Protein AF-A0A9Q4INC5-F1 (afdb_monomer_lite)

Structure (mmCIF, N/CA/C/O backbone):
data_AF-A0A9Q4INC5-F1
#
_entry.id   AF-A0A9Q4INC5-F1
#
loop_
_atom_site.group_PDB
_atom_site.id
_atom_site.type_symbol
_atom_site.label_atom_id
_atom_site.label_alt_id
_atom_site.label_comp_id
_atom_site.label_asym_id
_atom_site.label_entity_id
_atom_site.label_seq_id
_atom_site.pdbx_PDB_ins_code
_atom_site.Cartn_x
_atom_site.Cartn_y
_atom_site.Cartn_z
_atom_site.occupancy
_atom_site.B_iso_or_equiv
_atom_site.auth_seq_id
_atom_site.auth_comp_id
_atom_site.auth_asym_id
_atom_site.auth_atom_id
_atom_site.pdbx_PDB_model_num
ATOM 1 N N . MET A 1 1 ? 12.471 4.469 -15.925 1.00 77.88 1 MET A N 1
ATOM 2 C CA . MET A 1 1 ? 11.548 3.811 -14.963 1.00 77.88 1 MET A CA 1
ATOM 3 C C . MET A 1 1 ? 10.409 3.056 -15.639 1.00 77.88 1 MET A C 1
ATOM 5 O O . MET A 1 1 ? 10.173 1.919 -15.256 1.00 77.88 1 MET A O 1
ATOM 9 N N . LYS A 1 2 ? 9.726 3.630 -16.643 1.00 86.06 2 LYS A N 1
ATOM 10 C CA . LYS A 1 2 ? 8.603 2.966 -17.337 1.00 86.06 2 LYS A CA 1
ATOM 11 C C . LYS A 1 2 ? 8.993 1.637 -18.004 1.00 86.06 2 LYS A C 1
ATOM 13 O O . LYS A 1 2 ? 8.302 0.646 -17.823 1.00 86.06 2 LYS A O 1
ATOM 18 N N . GLU A 1 3 ? 10.130 1.604 -18.694 1.00 92.12 3 GLU A N 1
ATOM 19 C CA . GLU A 1 3 ? 10.632 0.402 -19.380 1.00 92.12 3 GLU A CA 1
ATOM 20 C C . GLU A 1 3 ? 10.915 -0.760 -18.422 1.00 92.12 3 GLU A C 1
ATOM 22 O O . GLU A 1 3 ? 10.511 -1.886 -18.691 1.00 92.12 3 GLU A O 1
ATOM 27 N N . TYR A 1 4 ? 11.525 -0.481 -17.265 1.00 93.19 4 TYR A N 1
ATOM 28 C CA . TYR A 1 4 ? 11.768 -1.497 -16.239 1.00 93.19 4 TYR A CA 1
ATOM 29 C C . TYR A 1 4 ? 10.459 -2.113 -15.733 1.00 93.19 4 TYR A C 1
ATOM 31 O O . TYR A 1 4 ? 10.339 -3.331 -15.662 1.00 93.19 4 TYR A O 1
ATOM 39 N N . GLN A 1 5 ? 9.457 -1.281 -15.434 1.00 91.88 5 GLN A N 1
ATOM 40 C CA . GLN A 1 5 ? 8.144 -1.757 -14.987 1.00 91.88 5 GLN A CA 1
ATOM 41 C C . GLN A 1 5 ? 7.445 -2.603 -16.063 1.00 91.88 5 GLN A C 1
ATOM 43 O O . GLN A 1 5 ? 6.816 -3.604 -15.733 1.00 91.88 5 GLN A O 1
ATOM 48 N N . ASN A 1 6 ? 7.582 -2.233 -17.343 1.00 93.44 6 ASN A N 1
ATOM 49 C CA . ASN A 1 6 ? 7.026 -3.000 -18.460 1.00 93.44 6 ASN A CA 1
ATOM 50 C C . ASN A 1 6 ? 7.707 -4.372 -18.593 1.00 93.44 6 ASN A C 1
ATOM 52 O O . ASN A 1 6 ? 7.030 -5.394 -18.546 1.00 93.44 6 ASN A O 1
ATOM 56 N N . SER A 1 7 ? 9.041 -4.402 -18.671 1.00 95.44 7 SER A N 1
ATOM 57 C CA . SER A 1 7 ? 9.801 -5.649 -18.833 1.00 95.44 7 SER A CA 1
ATOM 58 C C . SER A 1 7 ? 9.668 -6.580 -17.624 1.00 95.44 7 SER A C 1
ATOM 60 O O . SER A 1 7 ? 9.603 -7.802 -17.768 1.00 95.44 7 SER A O 1
ATOM 62 N N . TYR A 1 8 ? 9.597 -6.023 -16.414 1.00 94.62 8 TYR A N 1
ATOM 63 C CA . TYR A 1 8 ? 9.359 -6.817 -15.214 1.00 94.62 8 TYR A CA 1
ATOM 64 C C . TYR A 1 8 ? 7.960 -7.445 -15.235 1.00 94.62 8 TYR A C 1
ATOM 66 O O . TYR A 1 8 ? 7.822 -8.636 -14.963 1.00 94.62 8 TYR A O 1
ATOM 74 N N . ALA A 1 9 ? 6.928 -6.688 -15.622 1.00 95.25 9 ALA A N 1
ATOM 75 C CA . ALA A 1 9 ? 5.572 -7.219 -15.744 1.00 95.25 9 ALA A CA 1
ATOM 76 C C . ALA A 1 9 ? 5.472 -8.346 -16.788 1.00 95.25 9 ALA A C 1
ATOM 78 O O . ALA A 1 9 ? 4.840 -9.364 -16.513 1.00 95.25 9 ALA A O 1
ATOM 79 N N . GLU A 1 10 ? 6.144 -8.219 -17.937 1.00 95.88 10 GLU A N 1
ATOM 80 C CA . GLU A 1 10 ? 6.219 -9.280 -18.955 1.00 95.88 10 GLU A CA 1
ATOM 81 C C . GLU A 1 10 ? 6.806 -10.579 -18.385 1.00 95.88 10 GLU A C 1
ATOM 83 O O . GLU A 1 10 ? 6.250 -11.661 -18.574 1.00 95.88 10 GLU A O 1
ATOM 88 N N . GLN A 1 11 ? 7.896 -10.482 -17.618 1.00 97.00 11 GLN A N 1
ATOM 89 C CA . GLN A 1 11 ? 8.524 -11.644 -16.983 1.00 97.00 11 GLN A CA 1
ATOM 90 C C . GLN A 1 11 ? 7.660 -12.264 -15.879 1.00 97.00 11 GLN A C 1
ATOM 92 O O . GLN A 1 11 ? 7.727 -13.475 -15.641 1.00 97.00 11 GLN A O 1
ATOM 97 N N . MET A 1 12 ? 6.869 -11.444 -15.188 1.00 97.06 12 MET A N 1
ATOM 98 C CA . MET A 1 12 ? 6.011 -11.872 -14.085 1.00 97.06 12 MET A CA 1
ATOM 99 C C . MET A 1 12 ? 4.633 -12.380 -14.538 1.00 97.06 12 MET A C 1
ATOM 101 O O . MET A 1 12 ? 3.941 -13.024 -13.746 1.00 97.06 12 MET A O 1
ATOM 105 N N . ALA A 1 13 ? 4.261 -12.189 -15.809 1.00 96.19 13 ALA A N 1
ATOM 106 C CA . ALA A 1 13 ? 2.990 -12.652 -16.371 1.00 96.19 13 ALA A CA 1
ATOM 107 C C . ALA A 1 13 ? 2.775 -14.169 -16.201 1.00 96.19 13 ALA A C 1
ATOM 109 O O . ALA A 1 13 ? 1.658 -14.614 -15.946 1.00 96.19 13 ALA A O 1
ATOM 110 N N . LYS A 1 14 ? 3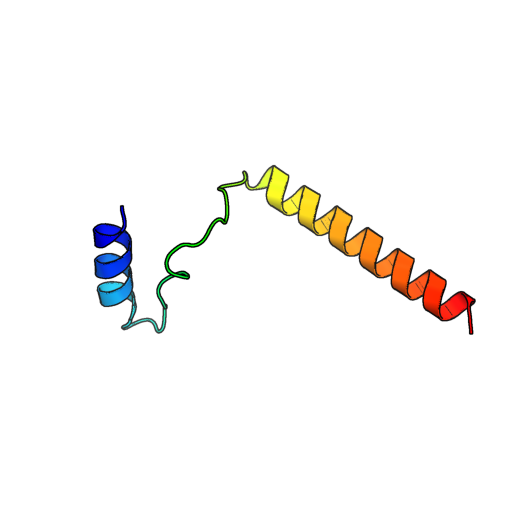.852 -14.969 -16.240 1.00 97.06 14 LYS A N 1
ATOM 111 C CA . LYS A 1 14 ? 3.806 -16.424 -15.990 1.00 97.06 14 LYS A CA 1
ATOM 112 C C . LYS A 1 14 ? 3.324 -16.805 -14.584 1.00 97.06 14 LYS A C 1
ATOM 114 O O . LYS A 1 14 ? 2.905 -17.937 -14.373 1.00 97.06 14 LYS 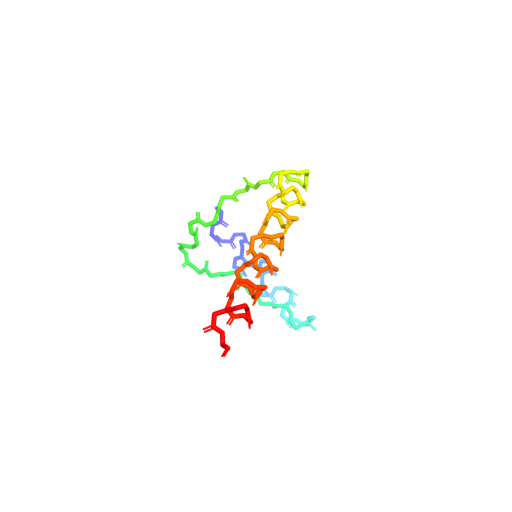A O 1
ATOM 119 N N . TYR A 1 15 ? 3.391 -15.875 -13.633 1.00 97.00 15 TYR A N 1
ATOM 120 C CA . TYR A 1 15 ? 2.895 -16.036 -12.265 1.00 97.00 15 TYR A CA 1
ATOM 121 C C . TYR A 1 15 ? 1.521 -15.381 -12.055 1.00 97.00 15 TYR A C 1
ATOM 123 O O . TYR A 1 15 ? 1.055 -15.290 -10.924 1.00 97.00 15 TYR A O 1
ATOM 131 N N . GLY A 1 16 ? 0.877 -14.889 -13.120 1.00 96.06 16 GLY A N 1
ATOM 132 C CA . GLY A 1 16 ? -0.411 -14.195 -13.041 1.00 96.06 16 GLY A CA 1
ATOM 133 C C . GLY A 1 16 ? -0.336 -12.768 -12.488 1.00 96.06 16 GLY A C 1
ATOM 134 O O . GLY A 1 16 ? -1.373 -12.168 -12.214 1.00 96.06 16 GLY A O 1
ATOM 135 N N . LEU A 1 17 ? 0.865 -12.206 -12.320 1.00 95.94 17 LEU A N 1
ATOM 136 C CA . LEU A 1 17 ? 1.042 -10.827 -11.865 1.00 95.94 17 LEU A CA 1
ATOM 137 C C . LEU A 1 17 ? 0.863 -9.844 -13.027 1.00 95.94 17 LEU A C 1
ATOM 139 O O . LEU A 1 17 ? 1.286 -10.107 -14.152 1.00 95.94 17 LEU A O 1
ATOM 143 N N . GLN A 1 18 ? 0.263 -8.691 -12.732 1.00 93.75 18 GLN A N 1
ATOM 144 C CA . GLN A 1 18 ? -0.020 -7.638 -13.707 1.00 93.75 18 GLN A CA 1
ATOM 145 C C . GLN A 1 18 ? 0.750 -6.359 -13.381 1.00 93.75 18 GLN A C 1
ATOM 147 O O . GLN A 1 18 ? 1.099 -6.084 -12.232 1.00 93.75 18 GLN A O 1
ATOM 152 N N . ARG A 1 19 ? 1.005 -5.558 -14.415 1.00 94.19 19 ARG A N 1
ATOM 153 C CA . ARG A 1 19 ? 1.628 -4.242 -14.274 1.00 94.19 19 ARG A CA 1
ATOM 154 C C . ARG A 1 19 ? 0.716 -3.300 -13.481 1.00 94.19 19 ARG A C 1
ATOM 156 O O . ARG A 1 19 ? -0.498 -3.310 -13.662 1.00 94.19 19 ARG A O 1
ATOM 163 N N . GLY A 1 20 ? 1.317 -2.421 -12.678 1.00 92.38 20 GLY A N 1
ATOM 164 C CA . GLY A 1 20 ? 0.605 -1.282 -12.097 1.00 92.38 20 GLY A CA 1
ATOM 165 C C . GLY A 1 20 ? 0.014 -0.337 -13.159 1.00 92.38 20 GLY A C 1
ATOM 166 O O . GLY A 1 20 ? 0.385 -0.378 -14.337 1.00 92.38 20 GLY A O 1
ATOM 167 N N . ILE A 1 21 ? -0.895 0.539 -12.725 1.00 93.38 21 ILE A N 1
ATOM 168 C CA . ILE A 1 21 ? -1.593 1.511 -13.582 1.00 93.38 21 ILE A CA 1
ATOM 169 C C . ILE A 1 21 ? -0.580 2.466 -14.235 1.00 93.38 21 ILE A C 1
ATOM 171 O O . ILE A 1 21 ? 0.296 3.017 -13.562 1.00 93.38 21 ILE A O 1
ATOM 175 N N . ASP A 1 22 ? -0.676 2.661 -15.556 1.00 91.69 22 ASP A N 1
ATOM 176 C CA . ASP A 1 22 ? 0.155 3.647 -16.254 1.00 91.69 22 ASP A CA 1
ATOM 177 C C . ASP A 1 22 ? -0.242 5.069 -15.850 1.00 91.69 22 ASP A C 1
ATOM 179 O O . ASP A 1 22 ? -1.422 5.398 -15.827 1.00 91.69 22 ASP A O 1
ATOM 183 N N . GLY A 1 23 ? 0.742 5.899 -15.506 1.00 91.94 23 GLY A N 1
ATOM 184 C CA . GLY A 1 23 ? 0.477 7.244 -14.986 1.00 91.94 23 GLY A CA 1
ATOM 185 C C . GLY A 1 23 ? -0.032 7.283 -13.540 1.00 91.94 23 GLY A C 1
ATOM 186 O O . GLY A 1 23 ? -0.596 8.292 -13.138 1.00 91.94 23 GLY A O 1
ATOM 187 N N . SER A 1 24 ? 0.155 6.216 -12.751 1.00 91.62 24 SER A N 1
ATOM 188 C CA . SER A 1 24 ? -0.197 6.227 -11.3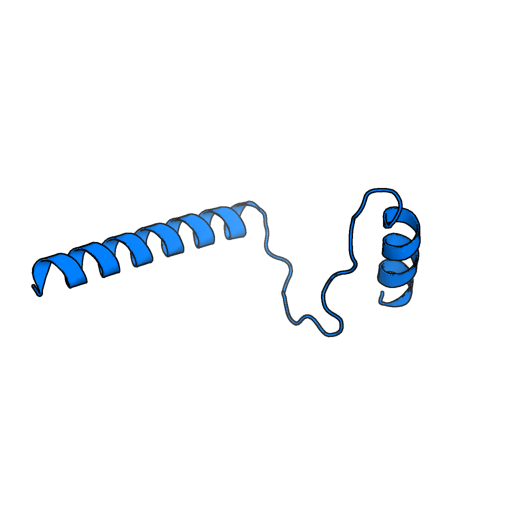25 1.00 91.62 24 SER A CA 1
ATOM 189 C C . SER A 1 24 ? 0.490 7.374 -10.574 1.00 91.62 24 SER A C 1
ATOM 191 O O . SER A 1 24 ? 1.718 7.471 -10.559 1.00 91.62 24 SER A O 1
ATOM 193 N N . GLU A 1 25 ? -0.310 8.201 -9.901 1.00 94.50 25 GLU A N 1
ATOM 194 C CA . GLU A 1 25 ? 0.153 9.281 -9.018 1.00 94.50 25 GLU A CA 1
ATOM 195 C C . GLU A 1 25 ? 0.393 8.804 -7.575 1.00 94.50 25 GLU A C 1
ATOM 197 O O . GLU A 1 25 ? 0.707 9.603 -6.687 1.00 94.50 25 GLU A O 1
ATOM 202 N N . ALA A 1 26 ? 0.242 7.497 -7.320 1.00 91.69 26 ALA A N 1
ATOM 203 C CA . ALA A 1 26 ? 0.484 6.915 -6.010 1.00 91.69 26 ALA A CA 1
ATOM 204 C C . ALA A 1 26 ? 1.929 7.184 -5.569 1.00 91.69 26 ALA A C 1
ATOM 206 O O . ALA A 1 26 ? 2.893 6.864 -6.267 1.00 91.69 26 ALA A O 1
ATOM 207 N N . LYS A 1 27 ? 2.079 7.769 -4.381 1.00 92.81 27 LYS A N 1
ATOM 208 C CA . LYS A 1 27 ? 3.387 8.078 -3.803 1.00 92.81 27 LYS A CA 1
ATOM 209 C C . LYS A 1 27 ? 3.845 6.939 -2.909 1.00 92.81 27 LYS A C 1
ATOM 211 O O . LYS A 1 27 ? 3.043 6.315 -2.218 1.00 92.81 27 LYS A O 1
ATOM 216 N N . HIS A 1 28 ? 5.153 6.700 -2.900 1.00 93.44 28 HIS A N 1
ATOM 217 C CA 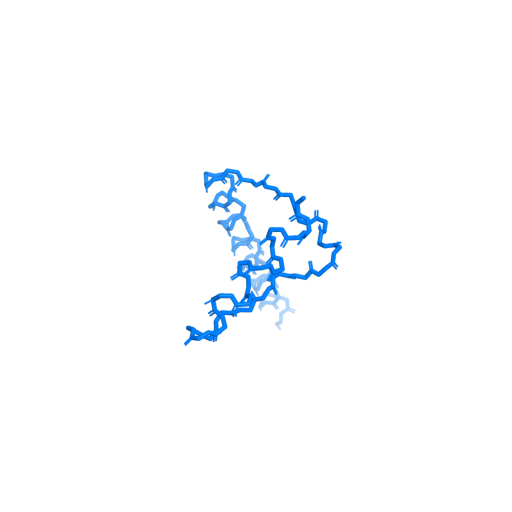. HIS A 1 28 ? 5.746 5.809 -1.915 1.00 93.44 28 HIS A CA 1
ATOM 218 C C . HIS A 1 28 ? 5.474 6.348 -0.505 1.00 93.44 28 HIS A C 1
ATOM 220 O O . HIS A 1 28 ? 5.711 7.523 -0.224 1.00 93.44 28 HIS A O 1
ATOM 226 N N . VAL A 1 29 ? 5.000 5.466 0.367 1.00 95.75 29 VAL A N 1
ATOM 227 C CA . VAL A 1 29 ? 4.852 5.701 1.802 1.00 95.75 29 VAL A CA 1
ATOM 228 C C . VAL A 1 29 ? 5.615 4.616 2.540 1.00 95.75 29 VAL A C 1
ATOM 230 O O . VAL A 1 29 ? 5.744 3.490 2.049 1.00 95.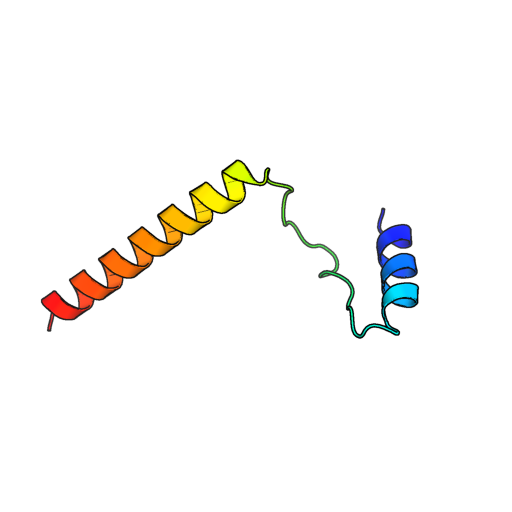75 29 VAL A O 1
ATOM 233 N N . THR A 1 30 ? 6.124 4.940 3.722 1.00 97.81 30 THR A N 1
ATOM 234 C CA . THR A 1 30 ? 6.798 3.935 4.540 1.00 97.81 30 THR A CA 1
ATOM 235 C C . THR A 1 30 ? 5.787 2.926 5.085 1.00 97.81 30 THR A C 1
ATOM 237 O O . THR A 1 30 ? 4.601 3.221 5.246 1.00 97.81 30 THR A O 1
ATOM 240 N N . THR A 1 31 ? 6.261 1.734 5.443 1.00 96.94 31 THR A N 1
ATOM 241 C CA . THR A 1 31 ? 5.420 0.685 6.035 1.00 96.94 31 THR A CA 1
ATOM 242 C C . THR A 1 31 ? 4.694 1.162 7.298 1.00 96.94 31 THR A C 1
ATOM 244 O O . THR A 1 31 ? 3.517 0.868 7.484 1.00 96.94 31 THR A O 1
ATOM 247 N N . SER A 1 32 ? 5.356 1.951 8.153 1.00 97.62 32 SER A N 1
ATOM 248 C CA . SER A 1 32 ? 4.733 2.502 9.364 1.00 97.62 32 SER A CA 1
ATOM 249 C C . SER A 1 32 ? 3.645 3.533 9.051 1.00 97.62 32 SER A C 1
ATOM 251 O O . SER A 1 32 ? 2.596 3.527 9.695 1.00 97.62 32 SER A O 1
ATOM 253 N N . GLN A 1 33 ? 3.859 4.386 8.043 1.00 96.88 33 GLN A N 1
ATOM 254 C CA . GLN A 1 33 ? 2.848 5.334 7.567 1.00 96.88 33 GLN A CA 1
ATOM 255 C C . GLN A 1 33 ? 1.636 4.607 6.982 1.00 96.88 33 GLN A C 1
ATOM 257 O O . GLN A 1 33 ? 0.508 4.976 7.302 1.00 96.88 33 GLN A O 1
ATOM 262 N N . TYR A 1 34 ? 1.865 3.557 6.187 1.00 96.50 34 TYR A N 1
ATOM 263 C CA . TYR A 1 34 ? 0.803 2.729 5.618 1.00 96.50 34 TYR A CA 1
ATOM 264 C C . TYR A 1 34 ? -0.088 2.124 6.710 1.00 96.50 34 TYR A C 1
ATOM 266 O O . TYR A 1 34 ? -1.299 2.334 6.694 1.00 96.50 34 TYR A O 1
ATOM 274 N N . TYR A 1 35 ? 0.502 1.447 7.702 1.00 97.56 35 TYR A N 1
ATOM 275 C CA . TYR A 1 35 ? -0.279 0.831 8.779 1.00 97.56 35 TYR A CA 1
ATOM 276 C C . TYR A 1 35 ? -1.014 1.862 9.637 1.00 97.56 35 TYR A C 1
ATOM 278 O O . TYR A 1 35 ? -2.169 1.642 9.997 1.00 97.56 35 TYR A O 1
ATOM 286 N N . ARG A 1 36 ? -0.395 3.014 9.924 1.00 97.12 36 ARG A N 1
ATOM 287 C CA . ARG A 1 36 ? -1.067 4.091 10.661 1.00 97.12 36 ARG A CA 1
ATOM 288 C C . ARG A 1 36 ? -2.275 4.634 9.895 1.00 97.12 36 ARG A C 1
ATOM 290 O O . ARG A 1 36 ? -3.329 4.821 10.492 1.00 97.12 36 ARG A O 1
ATOM 297 N N . ALA A 1 37 ? -2.126 4.885 8.595 1.00 95.69 37 ALA A N 1
ATOM 298 C CA . ALA A 1 37 ? -3.218 5.370 7.756 1.00 95.69 37 ALA A CA 1
ATOM 299 C C . ALA A 1 37 ? -4.365 4.352 7.676 1.00 95.69 37 ALA A C 1
ATOM 301 O O . ALA A 1 37 ? -5.526 4.735 7.801 1.00 95.69 37 ALA A O 1
ATOM 302 N N . LEU A 1 38 ? -4.036 3.064 7.542 1.00 96.12 38 LEU A N 1
ATOM 303 C CA . LEU A 1 38 ? -5.014 1.979 7.494 1.00 96.12 38 LEU A CA 1
ATOM 304 C C . LEU A 1 38 ? -5.856 1.895 8.778 1.00 96.12 38 LEU A C 1
ATOM 306 O O . LEU A 1 38 ? -7.077 1.781 8.700 1.00 96.12 38 LEU A O 1
ATOM 310 N N . LEU A 1 39 ? -5.219 1.992 9.950 1.00 96.69 39 LEU A N 1
ATOM 311 C CA . LEU A 1 39 ? -5.923 1.976 11.237 1.00 96.69 39 LEU A CA 1
ATOM 312 C C . LEU A 1 39 ? -6.881 3.165 11.373 1.00 96.69 39 LEU A C 1
ATOM 314 O O . LEU A 1 39 ? -8.058 2.968 11.663 1.00 96.69 39 LEU A O 1
ATOM 318 N N . ILE A 1 40 ? -6.407 4.378 11.073 1.00 96.69 40 ILE A N 1
ATOM 319 C CA . ILE A 1 40 ? -7.229 5.598 11.130 1.00 96.69 40 ILE A CA 1
ATOM 320 C C . ILE A 1 40 ? -8.430 5.494 10.179 1.00 96.69 40 ILE A C 1
ATOM 322 O O . ILE A 1 40 ? -9.549 5.860 10.539 1.00 96.69 40 ILE A O 1
ATOM 326 N N . GLN A 1 41 ? -8.217 4.977 8.965 1.00 95.94 41 GLN A N 1
ATOM 327 C CA . GLN A 1 41 ? -9.296 4.772 8.003 1.00 95.94 41 GLN A CA 1
ATOM 328 C C . GLN A 1 41 ? -10.338 3.778 8.537 1.00 95.94 41 GLN A C 1
ATOM 330 O O . GLN A 1 41 ? -11.535 4.031 8.415 1.00 95.94 41 GLN A O 1
ATOM 335 N N . SER A 1 42 ? -9.899 2.681 9.159 1.00 94.88 42 SER A N 1
ATOM 336 C CA . SER A 1 42 ? -10.797 1.689 9.760 1.00 94.88 42 SER A CA 1
ATOM 337 C C . SER A 1 42 ? -11.625 2.275 10.906 1.00 94.88 42 SER A C 1
ATOM 339 O O . SER A 1 42 ? -12.829 2.031 10.976 1.00 94.88 42 SER A O 1
ATOM 341 N N . GLU A 1 43 ? -11.008 3.061 11.790 1.00 95.88 43 GLU A N 1
ATOM 342 C CA . GLU A 1 43 ? -11.697 3.728 12.902 1.00 95.88 43 GLU A CA 1
ATOM 343 C C . GLU A 1 43 ? -12.747 4.721 12.396 1.00 95.88 43 GLU A C 1
ATOM 345 O O . GLU A 1 43 ? -13.885 4.720 12.867 1.00 95.88 43 GLU A O 1
ATOM 350 N N . SER A 1 44 ? -12.397 5.524 11.387 1.00 95.88 44 SER A N 1
ATOM 351 C CA . SER A 1 44 ? -13.327 6.467 10.762 1.00 95.88 44 SER A CA 1
ATOM 352 C C . SER A 1 44 ? -14.526 5.757 10.133 1.00 95.88 44 SER A C 1
ATOM 354 O O . SER A 1 44 ? -15.663 6.190 10.322 1.00 95.88 44 SER A O 1
ATOM 356 N N . VAL A 1 45 ? -14.299 4.648 9.423 1.00 95.50 45 VAL A N 1
ATOM 357 C CA . VAL A 1 45 ? -15.381 3.851 8.828 1.00 95.50 45 VAL A CA 1
ATOM 358 C C . VAL A 1 45 ? -16.294 3.277 9.910 1.00 95.50 45 VAL A C 1
ATOM 360 O O . VAL A 1 45 ? -17.515 3.371 9.783 1.00 95.50 45 VAL A O 1
ATOM 363 N N . GLN A 1 46 ? -15.728 2.737 10.991 1.00 95.44 46 GLN A N 1
ATOM 364 C CA . GLN A 1 46 ? -16.513 2.195 12.098 1.00 95.44 46 GLN A CA 1
ATOM 365 C C . GLN A 1 46 ? -17.359 3.274 12.782 1.00 95.44 46 GLN A C 1
ATOM 367 O O . GLN A 1 46 ? -18.538 3.042 13.046 1.00 95.44 46 GLN A O 1
ATOM 372 N N . ALA A 1 47 ? -16.789 4.455 13.031 1.00 95.19 47 ALA A N 1
ATOM 373 C CA . ALA A 1 47 ? -17.515 5.581 13.611 1.00 95.19 47 ALA A CA 1
ATOM 374 C C . ALA A 1 47 ? -18.691 6.016 12.721 1.00 95.19 47 ALA A C 1
ATOM 376 O O . ALA A 1 47 ? -19.803 6.186 13.219 1.00 95.19 47 ALA A O 1
ATOM 377 N N . ASN A 1 48 ? -18.474 6.110 11.404 1.00 95.19 48 ASN A N 1
ATOM 378 C CA . ASN A 1 48 ? -19.528 6.455 10.447 1.00 95.19 48 ASN A CA 1
ATOM 379 C C . ASN A 1 48 ? -20.662 5.417 10.447 1.00 95.19 48 ASN A C 1
ATOM 381 O O . ASN A 1 48 ? -21.832 5.788 10.413 1.00 95.19 48 ASN A O 1
ATOM 385 N N . ILE A 1 49 ? -20.334 4.120 10.509 1.00 95.88 49 ILE A N 1
ATOM 386 C CA . ILE A 1 49 ? -21.337 3.048 10.602 1.00 95.88 49 ILE A CA 1
ATOM 387 C C . ILE A 1 49 ? -22.158 3.190 11.885 1.00 95.88 49 ILE A C 1
ATOM 389 O O . ILE A 1 49 ? -23.384 3.133 11.825 1.00 95.88 49 ILE A O 1
ATOM 393 N N . THR A 1 50 ? -21.505 3.398 13.031 1.00 94.94 50 THR A N 1
ATOM 394 C CA . THR A 1 50 ? -22.197 3.571 14.315 1.00 94.94 50 THR A CA 1
ATOM 395 C C . THR A 1 50 ? -23.144 4.769 14.275 1.00 94.94 50 THR A C 1
ATOM 397 O O . THR A 1 50 ? -24.316 4.622 14.609 1.00 94.94 50 THR A O 1
ATOM 400 N N . GLN A 1 51 ? -22.686 5.919 13.773 1.00 95.19 51 GLN A N 1
ATOM 401 C CA . GLN A 1 51 ? -23.529 7.109 13.624 1.00 95.19 51 GLN A CA 1
ATOM 402 C C . GLN A 1 51 ? -24.745 6.858 12.724 1.00 95.19 51 GLN A C 1
ATOM 404 O O . GLN A 1 51 ? -25.848 7.287 13.048 1.00 95.19 51 GLN A O 1
ATOM 409 N N . LEU A 1 52 ? -24.568 6.143 11.608 1.00 95.06 52 LEU A N 1
ATOM 410 C CA . LEU A 1 52 ? -25.675 5.791 10.713 1.00 95.06 52 LEU A CA 1
ATOM 411 C C . LEU A 1 52 ? -26.690 4.847 11.373 1.00 95.06 52 LEU A C 1
ATOM 413 O O . LEU A 1 52 ? -27.881 4.945 11.086 1.00 95.06 52 LEU A O 1
ATOM 417 N N . LEU A 1 53 ? -26.239 3.940 12.244 1.00 93.81 53 LEU A N 1
ATOM 418 C CA . LEU A 1 53 ? -27.125 3.055 13.004 1.00 93.81 53 LEU A CA 1
ATOM 419 C C . LEU A 1 53 ? -27.892 3.802 14.101 1.00 93.81 53 LEU A C 1
ATOM 421 O O . LEU A 1 53 ? -29.046 3.471 14.343 1.00 93.81 53 LEU A O 1
ATOM 425 N N . GLU A 1 54 ? -27.278 4.801 14.736 1.00 92.12 54 GLU A N 1
ATOM 426 C CA . GLU A 1 54 ? -27.912 5.639 15.767 1.00 92.12 54 GLU A CA 1
ATOM 427 C C . GLU A 1 54 ? -28.934 6.636 15.195 1.00 92.12 54 GLU A C 1
ATOM 429 O O . GLU A 1 54 ? -29.840 7.067 15.903 1.00 92.12 54 GLU A O 1
ATOM 434 N N . GLN A 1 55 ? -28.806 7.010 13.919 1.00 80.69 55 GLN A N 1
ATOM 435 C CA . GLN A 1 55 ? -29.739 7.906 13.220 1.00 80.69 55 GLN A CA 1
ATOM 436 C C . GLN A 1 55 ? -31.021 7.213 12.718 1.00 80.69 55 GLN A C 1
ATOM 438 O O . GLN A 1 55 ? -31.861 7.874 12.102 1.00 80.69 55 GLN A O 1
ATOM 443 N N . LYS A 1 56 ? -31.170 5.904 12.945 1.00 58.88 56 LYS A N 1
ATOM 444 C CA . LYS A 1 56 ? -32.315 5.093 12.519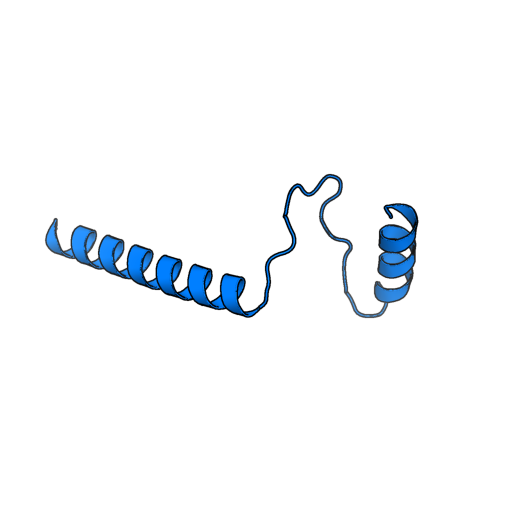 1.00 58.88 56 LYS A CA 1
ATOM 445 C C . LYS A 1 56 ? -33.223 4.746 13.694 1.00 58.88 56 LYS A C 1
ATOM 447 O O . LYS A 1 56 ? -34.455 4.824 13.493 1.00 58.88 56 LYS A O 1
#

Radius of gyration: 18.52 Å; chains: 1; bounding box: 44×26×35 Å

Sequence (56 aa):
MKEYQNSYAEQMAKYGLQRGIDGSEAKHVTTSQYYRALLIQSESVQANITQLLEQK

Organism: Bacteroides fragilis (NCBI:txid817)

Secondary structure (DSSP, 8-state):
-HHHHHHHHHHHGGGT--PPPTT--PPP--HHHHHHHHHHHHHHHHHHHHHHHHT-

pLDDT: mean 93.67, std 5.9, range [58.88, 97.81]

Foldseek 3Di:
DVVVLVVVQVVCVVVVDHGDDPPDPDDDDDPVRVVVVVVVVVVVVVVVVVVVVVVD